Protein AF-A0A151SXL7-F1 (afdb_monomer)

pLDDT: mean 84.35, std 7.27, range [42.72, 93.06]

Mean predicted aligned error: 4.88 Å

Structure (mmCIF, N/CA/C/O backbone):
data_AF-A0A151SXL7-F1
#
_entry.id   AF-A0A151SXL7-F1
#
loop_
_atom_site.group_PDB
_atom_site.id
_atom_site.type_symbol
_atom_site.label_atom_id
_atom_site.label_alt_id
_atom_site.label_comp_id
_atom_site.label_asym_id
_atom_site.label_entity_id
_atom_site.label_seq_id
_atom_site.pdbx_PDB_ins_code
_atom_site.Cartn_x
_atom_site.Cartn_y
_atom_site.Cartn_z
_atom_site.occupancy
_atom_site.B_iso_or_equiv
_atom_site.auth_seq_id
_atom_site.auth_comp_id
_atom_site.auth_asym_id
_atom_site.auth_atom_id
_atom_site.pdbx_PDB_model_num
ATOM 1 N N . GLY A 1 1 ? -0.019 2.569 -16.583 1.00 71.31 1 GLY A N 1
ATOM 2 C CA . GLY A 1 1 ? -1.089 2.940 -15.635 1.00 71.31 1 GLY A CA 1
ATOM 3 C C . GLY A 1 1 ? -1.145 1.903 -14.542 1.00 71.31 1 GLY A C 1
ATOM 4 O O . GLY A 1 1 ? -0.704 0.785 -14.778 1.00 71.31 1 GLY A O 1
ATOM 5 N N . CYS A 1 2 ? -1.637 2.267 -13.368 1.00 80.88 2 CYS A N 1
ATOM 6 C CA . CYS A 1 2 ? -1.742 1.367 -12.226 1.00 80.88 2 CYS A CA 1
ATOM 7 C C . CYS A 1 2 ? -3.079 1.562 -11.510 1.00 80.88 2 CYS A C 1
ATOM 9 O O . CYS A 1 2 ? -3.747 2.579 -11.699 1.00 80.88 2 CYS A O 1
ATOM 11 N N . GLY A 1 3 ? -3.488 0.580 -10.715 1.00 83.62 3 GLY A N 1
ATOM 12 C CA . GLY A 1 3 ? -4.745 0.655 -9.990 1.00 83.62 3 GLY A CA 1
ATOM 13 C C . GLY A 1 3 ? -4.837 -0.360 -8.865 1.00 83.62 3 GLY A C 1
ATOM 14 O O . GLY A 1 3 ? -4.004 -1.257 -8.751 1.00 83.62 3 GLY A O 1
ATOM 15 N N . GLY A 1 4 ? -5.856 -0.187 -8.034 1.00 85.44 4 GLY A N 1
ATOM 16 C CA . GLY A 1 4 ? -6.087 -0.997 -6.850 1.00 85.44 4 GLY A CA 1
ATOM 17 C C . GLY A 1 4 ? -7.520 -0.878 -6.352 1.00 85.44 4 GLY A C 1
ATOM 18 O O . GLY A 1 4 ? -8.310 -0.061 -6.831 1.00 85.44 4 GLY A O 1
ATOM 19 N N . VAL A 1 5 ? -7.860 -1.718 -5.382 1.00 89.38 5 VAL A N 1
ATOM 20 C CA . VAL A 1 5 ? -9.187 -1.760 -4.769 1.00 89.38 5 VAL A CA 1
ATOM 21 C C . VAL A 1 5 ? -9.011 -1.619 -3.267 1.00 89.38 5 VAL A C 1
ATOM 23 O O . VAL A 1 5 ? -8.345 -2.442 -2.648 1.00 89.38 5 VAL A O 1
ATOM 26 N N . LEU A 1 6 ? -9.632 -0.595 -2.686 1.00 87.44 6 LEU A N 1
ATOM 27 C CA . LEU A 1 6 ? -9.744 -0.449 -1.242 1.00 87.44 6 LEU A CA 1
ATOM 28 C C . LEU A 1 6 ? -10.982 -1.205 -0.764 1.00 87.44 6 LEU A C 1
ATOM 30 O O . LEU A 1 6 ? -12.089 -0.998 -1.282 1.00 87.44 6 LEU A O 1
ATOM 34 N N . ARG A 1 7 ? -10.784 -2.068 0.228 1.00 91.19 7 ARG A N 1
ATOM 35 C CA . ARG A 1 7 ? -11.844 -2.808 0.909 1.00 91.19 7 ARG A CA 1
ATOM 36 C C . ARG A 1 7 ? -11.807 -2.521 2.406 1.00 91.19 7 ARG A C 1
ATOM 38 O O . ARG A 1 7 ? -10.741 -2.219 2.936 1.00 91.19 7 ARG A O 1
ATOM 45 N N . ASP A 1 8 ? -12.965 -2.595 3.053 1.00 88.25 8 ASP A N 1
ATOM 46 C CA . ASP A 1 8 ? -13.066 -2.546 4.516 1.00 88.25 8 ASP A CA 1
ATOM 47 C C . ASP A 1 8 ? -12.677 -3.895 5.152 1.00 88.25 8 ASP A C 1
ATOM 49 O O . ASP A 1 8 ? -12.391 -4.870 4.450 1.00 88.25 8 ASP A O 1
ATOM 53 N N . GLU A 1 9 ? -12.694 -3.986 6.487 1.00 87.12 9 GLU A N 1
ATOM 54 C CA . GLU A 1 9 ? -12.357 -5.227 7.194 1.00 87.12 9 GLU A CA 1
ATOM 55 C C . GLU A 1 9 ? -13.311 -6.404 6.910 1.00 87.12 9 GLU A C 1
ATOM 57 O O . GLU A 1 9 ? -12.984 -7.550 7.218 1.00 87.12 9 GLU A O 1
ATOM 62 N N . LYS A 1 10 ? -14.483 -6.150 6.315 1.00 91.44 10 LYS A N 1
ATOM 63 C CA . LYS A 1 10 ? -15.453 -7.177 5.900 1.00 91.44 10 LYS A CA 1
ATOM 64 C C . LYS A 1 10 ? -15.249 -7.610 4.447 1.00 91.44 10 LYS A C 1
ATOM 66 O O . LYS A 1 10 ? -15.988 -8.461 3.955 1.00 91.44 10 LYS A O 1
ATOM 71 N N . GLY A 1 11 ? -14.266 -7.034 3.754 1.00 89.06 11 GLY A N 1
ATOM 72 C CA . GLY A 1 11 ? -14.021 -7.261 2.335 1.00 89.06 11 GLY A CA 1
ATOM 73 C C . GLY A 1 11 ? -14.974 -6.490 1.417 1.00 89.06 11 GLY A C 1
ATOM 74 O O . GLY A 1 11 ? -14.960 -6.713 0.203 1.00 89.06 11 GLY A O 1
ATOM 75 N N . THR A 1 12 ? -15.790 -5.577 1.953 1.00 93.06 12 THR A N 1
ATOM 76 C CA . THR A 1 12 ? -16.699 -4.744 1.160 1.00 93.06 12 THR A CA 1
ATOM 77 C C . THR A 1 12 ? -15.885 -3.760 0.342 1.00 93.06 12 THR A C 1
ATOM 79 O O . THR A 1 12 ? -14.970 -3.119 0.855 1.00 93.06 12 THR A O 1
ATOM 82 N N . TRP A 1 13 ? -16.219 -3.601 -0.938 1.00 91.25 13 TRP A N 1
ATOM 83 C CA . TRP A 1 13 ? -15.590 -2.579 -1.764 1.00 91.25 13 TRP A CA 1
ATOM 84 C C . TRP A 1 13 ? -15.936 -1.176 -1.256 1.00 91.25 13 TRP A C 1
ATOM 86 O O . TRP A 1 13 ? -17.107 -0.811 -1.188 1.00 91.25 13 TRP A O 1
ATOM 96 N N . VAL A 1 14 ? -14.906 -0.392 -0.937 1.00 87.88 14 VAL A N 1
ATOM 97 C CA . VAL A 1 14 ? -15.044 1.002 -0.499 1.00 87.88 14 VAL A CA 1
ATOM 98 C C . VAL A 1 14 ? -14.778 1.944 -1.667 1.00 87.88 14 VAL A C 1
ATOM 100 O O . VAL A 1 14 ? -15.555 2.862 -1.929 1.00 87.88 14 VAL A O 1
ATOM 103 N N . ARG A 1 15 ? -13.662 1.736 -2.378 1.00 85.94 15 ARG A N 1
ATOM 104 C CA . ARG A 1 15 ? -13.230 2.616 -3.471 1.00 85.94 15 ARG A CA 1
ATOM 105 C C . ARG A 1 15 ? -12.278 1.913 -4.434 1.00 85.94 15 ARG A C 1
ATOM 107 O O . ARG A 1 15 ? -11.489 1.059 -4.044 1.00 85.94 15 ARG A O 1
ATOM 114 N N . GLY A 1 16 ? -12.372 2.256 -5.717 1.00 87.62 16 GLY A N 1
ATOM 115 C CA . GLY A 1 16 ? -11.395 1.881 -6.739 1.00 87.62 16 GLY A CA 1
ATOM 116 C C . GLY A 1 16 ? -10.373 2.993 -6.948 1.00 87.62 16 GLY A C 1
ATOM 117 O O . GLY A 1 16 ? -10.708 4.174 -6.871 1.00 87.62 16 GLY A O 1
ATOM 118 N N . LEU A 1 17 ? -9.135 2.608 -7.216 1.00 84.25 17 LEU A N 1
ATOM 119 C CA . LEU A 1 17 ? -8.013 3.505 -7.435 1.00 84.25 17 LEU A CA 1
ATOM 120 C C . LEU A 1 17 ? -7.443 3.238 -8.823 1.00 84.25 17 LEU A C 1
ATOM 122 O O . LEU A 1 17 ? -7.229 2.084 -9.191 1.00 84.25 17 LEU A O 1
ATOM 126 N N . CYS A 1 18 ? -7.226 4.291 -9.604 1.00 85.75 18 CYS A N 1
ATOM 127 C CA . CYS A 1 18 ? -6.637 4.195 -10.932 1.00 85.75 18 CYS A CA 1
ATOM 128 C C . CYS A 1 18 ? -5.843 5.465 -11.220 1.00 85.75 18 CYS A C 1
ATOM 130 O O . CYS A 1 18 ? -6.376 6.568 -11.096 1.00 85.75 18 CYS A O 1
ATOM 132 N N . TRP A 1 19 ? -4.592 5.301 -11.637 1.00 80.12 19 TRP A N 1
ATOM 133 C CA . TRP A 1 19 ? -3.725 6.402 -12.026 1.00 80.12 19 TRP A CA 1
ATOM 134 C C . TRP A 1 19 ? -3.075 6.147 -13.374 1.00 80.12 19 TRP A C 1
ATOM 136 O O . TRP A 1 19 ? -2.575 5.058 -13.694 1.00 80.12 19 TRP A O 1
ATOM 146 N N . LYS A 1 20 ? -3.052 7.210 -14.176 1.00 84.19 20 LYS A N 1
ATOM 147 C CA . LYS A 1 20 ? -2.213 7.259 -15.359 1.00 84.19 20 LYS A CA 1
ATOM 148 C C . LYS A 1 20 ? -0.783 7.483 -14.884 1.00 84.19 20 LYS A C 1
ATOM 150 O O . LYS A 1 20 ? -0.500 8.453 -14.195 1.00 84.19 20 LYS A O 1
ATOM 155 N N . LEU A 1 21 ? 0.084 6.549 -15.244 1.00 84.25 21 LEU A N 1
ATOM 156 C CA . LEU A 1 21 ? 1.511 6.663 -15.001 1.00 84.25 21 LEU A CA 1
ATOM 157 C C . LEU A 1 21 ? 2.164 7.166 -16.278 1.00 84.25 21 LEU A C 1
ATOM 159 O O . LEU A 1 21 ? 1.816 6.691 -17.366 1.00 84.25 21 LEU A O 1
ATOM 163 N N . GLU A 1 22 ? 3.113 8.077 -16.118 1.00 88.44 22 GLU A N 1
ATOM 164 C CA . GLU A 1 22 ? 4.112 8.365 -17.141 1.00 88.44 22 GLU A CA 1
ATOM 165 C C . GLU A 1 22 ? 4.992 7.122 -17.383 1.00 88.44 22 GLU A C 1
ATOM 167 O O . GLU A 1 22 ? 4.934 6.165 -16.595 1.00 88.44 22 GLU A O 1
ATOM 172 N N . PRO A 1 23 ? 5.776 7.074 -18.476 1.00 90.38 23 PRO A N 1
ATOM 173 C CA . PRO A 1 23 ? 6.696 5.970 -18.720 1.00 90.38 23 PRO A CA 1
ATOM 174 C C . PRO A 1 23 ? 7.604 5.736 -17.506 1.00 90.38 23 PRO A C 1
ATOM 176 O O . PRO A 1 23 ? 8.409 6.587 -17.143 1.00 90.38 23 PRO A O 1
ATOM 179 N N . CYS A 1 24 ? 7.447 4.579 -16.873 1.00 88.19 24 CYS A N 1
ATOM 180 C CA . CYS A 1 24 ? 8.205 4.161 -15.701 1.00 88.19 24 CYS A CA 1
ATOM 181 C C . CYS A 1 24 ? 8.371 2.639 -15.712 1.00 88.19 24 CYS A C 1
ATOM 183 O O . CYS A 1 24 ? 7.707 1.919 -16.467 1.00 88.19 24 CYS A O 1
ATOM 185 N N . SER A 1 25 ? 9.278 2.144 -14.879 1.00 88.75 25 SER A N 1
ATOM 186 C CA . SER A 1 25 ? 9.458 0.717 -14.648 1.00 88.75 25 SER A CA 1
ATOM 187 C C . SER A 1 25 ? 8.255 0.101 -13.925 1.00 88.75 25 SER A C 1
ATOM 189 O O . SER A 1 25 ? 7.475 0.773 -13.248 1.00 88.75 25 SER A O 1
ATOM 1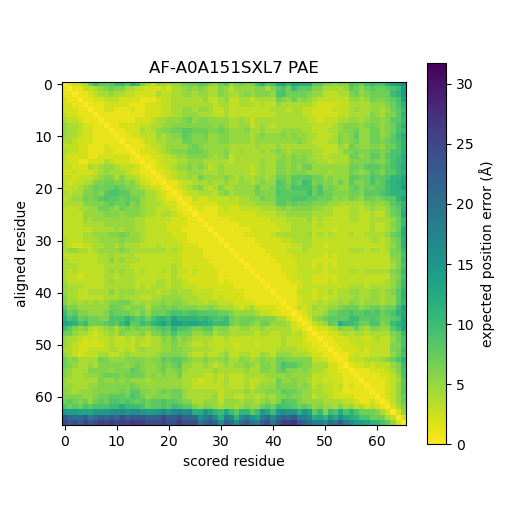91 N N . ILE A 1 26 ? 8.126 -1.225 -14.021 1.00 85.19 26 ILE A N 1
ATOM 192 C CA . ILE A 1 26 ? 7.084 -1.978 -13.306 1.00 85.19 26 ILE A CA 1
ATOM 193 C C . ILE A 1 26 ? 7.201 -1.760 -11.789 1.00 85.19 26 ILE A C 1
ATOM 195 O O . ILE A 1 26 ? 6.185 -1.645 -11.107 1.00 85.19 26 ILE A O 1
ATOM 199 N N . MET A 1 27 ? 8.425 -1.680 -11.262 1.00 85.62 27 MET A N 1
ATOM 200 C CA . MET A 1 27 ? 8.653 -1.481 -9.831 1.00 85.62 27 MET A CA 1
ATOM 201 C C . MET A 1 27 ? 8.188 -0.096 -9.375 1.00 85.62 27 MET A C 1
ATOM 203 O O . MET A 1 27 ? 7.440 -0.001 -8.406 1.00 85.62 27 MET A O 1
ATOM 207 N N . GLU A 1 28 ? 8.554 0.962 -10.104 1.00 87.19 28 GLU A N 1
ATOM 208 C CA . GLU A 1 28 ? 8.094 2.330 -9.822 1.00 87.19 28 GLU A CA 1
ATOM 209 C C . GLU A 1 28 ? 6.568 2.422 -9.874 1.00 87.19 28 GLU A C 1
ATOM 211 O O . GLU A 1 28 ? 5.946 2.95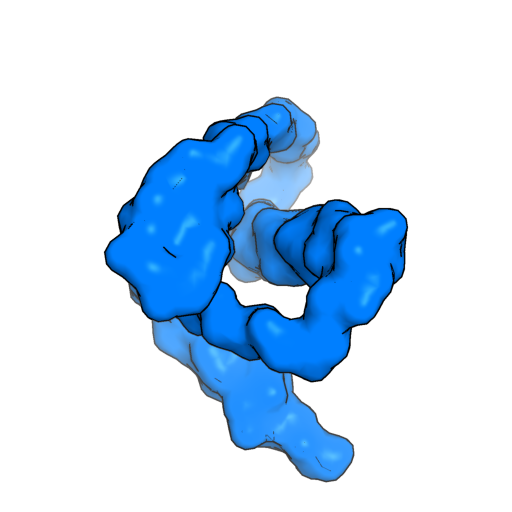5 -8.957 1.00 87.19 28 GLU A O 1
ATOM 216 N N . ALA A 1 29 ? 5.95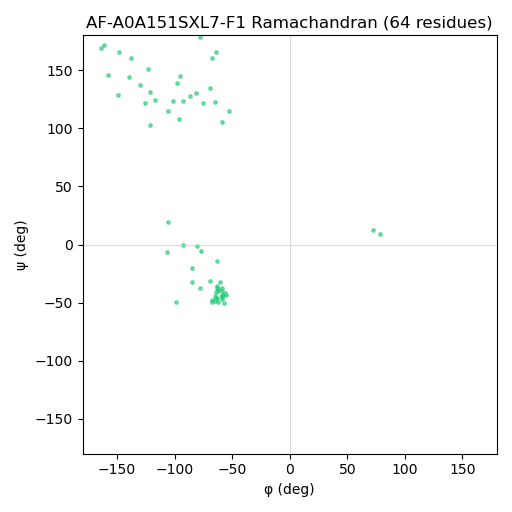1 1.828 -10.900 1.00 86.69 29 ALA A N 1
ATOM 217 C CA . ALA A 1 29 ? 4.502 1.779 -11.035 1.00 86.69 29 ALA A CA 1
ATOM 218 C C . ALA A 1 29 ? 3.818 1.164 -9.805 1.00 86.69 29 ALA A C 1
ATOM 220 O O . ALA A 1 29 ? 2.801 1.678 -9.334 1.00 86.69 29 ALA A O 1
ATOM 221 N N . LYS A 1 30 ? 4.370 0.066 -9.276 1.00 86.31 30 LYS A N 1
ATOM 222 C CA . LYS A 1 30 ? 3.801 -0.634 -8.121 1.00 86.31 30 LYS A CA 1
ATOM 223 C C . LYS A 1 30 ? 4.108 0.059 -6.794 1.00 86.31 30 LYS A C 1
ATOM 225 O O . LYS A 1 30 ? 3.224 0.124 -5.945 1.00 86.31 30 LYS A O 1
ATOM 230 N N . MET A 1 31 ? 5.298 0.635 -6.625 1.00 86.75 31 MET A N 1
ATOM 231 C CA . MET A 1 31 ? 5.610 1.467 -5.456 1.00 86.75 31 MET A CA 1
ATOM 232 C C . MET A 1 31 ? 4.710 2.703 -5.389 1.00 86.75 31 MET A C 1
ATOM 234 O O . MET A 1 31 ? 4.238 3.041 -4.307 1.00 86.75 31 MET A O 1
ATOM 238 N N . HIS A 1 32 ? 4.388 3.317 -6.532 1.00 86.69 32 HIS A N 1
ATOM 239 C CA . HIS A 1 32 ? 3.407 4.400 -6.591 1.00 86.69 32 HIS A CA 1
ATOM 240 C C . HIS A 1 32 ? 2.028 3.965 -6.086 1.00 86.69 32 HIS A C 1
ATOM 242 O O . HIS A 1 32 ? 1.426 4.686 -5.297 1.00 86.69 32 HIS A O 1
ATOM 248 N N . VAL A 1 33 ? 1.543 2.775 -6.468 1.00 85.56 33 VAL A N 1
ATOM 249 C CA . VAL A 1 33 ? 0.269 2.249 -5.937 1.00 85.56 33 VAL A CA 1
ATOM 250 C C . VAL A 1 33 ? 0.317 2.116 -4.420 1.00 85.56 33 VAL A C 1
ATOM 252 O O . VAL A 1 33 ? -0.646 2.489 -3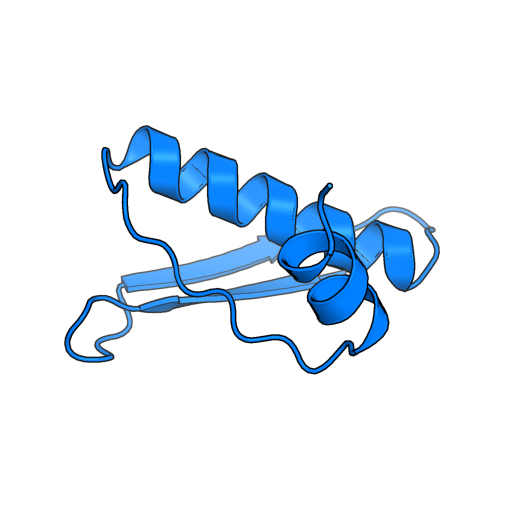.751 1.00 85.56 33 VAL A O 1
ATOM 255 N N . VAL A 1 34 ? 1.416 1.592 -3.871 1.00 86.94 34 VAL A N 1
ATOM 256 C CA . VAL A 1 34 ? 1.565 1.422 -2.421 1.00 86.94 34 VAL A CA 1
ATOM 257 C C . VAL A 1 34 ? 1.585 2.770 -1.709 1.00 86.94 34 VAL A C 1
ATOM 259 O O . VAL A 1 34 ? 0.824 2.954 -0.763 1.00 86.94 34 VAL A O 1
ATOM 262 N N . LEU A 1 35 ? 2.395 3.720 -2.186 1.00 88.38 35 LEU A N 1
ATOM 263 C CA . LEU A 1 35 ? 2.482 5.060 -1.608 1.00 88.38 35 LEU A CA 1
ATOM 264 C C . LEU A 1 35 ? 1.113 5.740 -1.587 1.00 88.38 35 LEU A C 1
ATOM 266 O O . LEU A 1 35 ? 0.661 6.174 -0.532 1.00 88.38 35 LEU A O 1
ATOM 270 N N . THR A 1 36 ? 0.407 5.757 -2.716 1.00 86.25 36 THR A N 1
ATOM 271 C CA . THR A 1 36 ? -0.897 6.421 -2.771 1.00 86.25 36 THR A CA 1
ATOM 272 C C . THR A 1 36 ? -1.959 5.684 -1.954 1.00 86.25 36 THR A C 1
ATOM 274 O O . THR A 1 36 ? -2.839 6.311 -1.371 1.00 86.25 36 THR A O 1
ATOM 277 N N . SER A 1 37 ? -1.871 4.355 -1.841 1.00 84.56 37 SER A N 1
ATOM 278 C CA . SER A 1 37 ? -2.744 3.598 -0.934 1.00 84.56 37 SER A CA 1
ATOM 279 C C . SER A 1 37 ? -2.500 3.985 0.528 1.00 84.56 37 SER A C 1
ATOM 28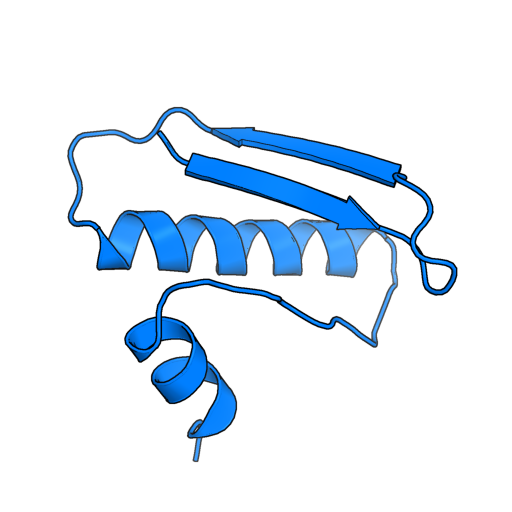1 O O . SER A 1 37 ? -3.462 4.149 1.274 1.00 84.56 37 SER A O 1
ATOM 283 N N . LEU A 1 38 ? -1.239 4.181 0.929 1.00 87.38 38 LEU A N 1
ATOM 284 C CA . LEU A 1 38 ? -0.875 4.634 2.274 1.00 87.38 38 LEU A CA 1
ATOM 285 C C . LEU A 1 38 ?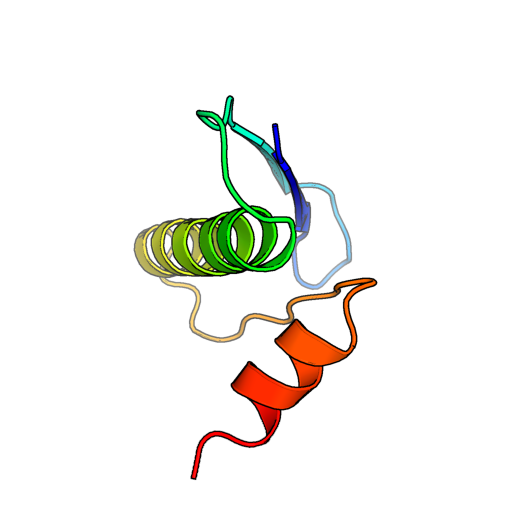 -1.378 6.053 2.557 1.00 87.38 38 LEU A C 1
ATOM 287 O O . LEU A 1 38 ? -1.952 6.278 3.619 1.00 87.38 38 LEU A O 1
ATOM 291 N N . GLU A 1 39 ? -1.216 6.986 1.617 1.00 88.38 39 GLU A N 1
ATOM 292 C CA . GLU A 1 39 ? -1.708 8.367 1.743 1.00 88.38 39 GLU A CA 1
ATOM 293 C C . GLU A 1 39 ? -3.226 8.409 1.943 1.00 88.38 39 GLU A C 1
ATOM 295 O O . GLU A 1 39 ? -3.718 9.051 2.868 1.00 88.38 39 GLU A O 1
ATOM 300 N N . ILE A 1 40 ? -3.973 7.652 1.135 1.00 84.94 40 ILE A N 1
ATOM 301 C CA . ILE A 1 40 ? -5.433 7.580 1.246 1.00 84.94 40 ILE A CA 1
ATOM 302 C C . ILE A 1 40 ? -5.836 7.004 2.599 1.00 84.94 40 ILE A C 1
ATOM 304 O O . ILE A 1 40 ? -6.668 7.564 3.298 1.00 84.94 40 ILE A O 1
ATOM 308 N N . VAL A 1 41 ? -5.245 5.885 2.999 1.00 85.38 41 VAL A N 1
ATOM 309 C CA . VAL A 1 41 ? -5.580 5.228 4.268 1.00 85.38 41 VAL A CA 1
ATOM 310 C C . VAL A 1 41 ? -5.247 6.134 5.459 1.00 85.38 41 VAL A C 1
ATOM 312 O O . VAL A 1 41 ? -6.011 6.183 6.427 1.00 85.38 41 VAL A O 1
ATOM 315 N N . TRP A 1 42 ? -4.157 6.902 5.361 1.00 87.25 42 TRP A N 1
ATOM 316 C CA . TRP A 1 42 ? -3.775 7.907 6.347 1.00 87.25 42 TRP A CA 1
ATOM 317 C C . TRP A 1 42 ? -4.811 9.030 6.464 1.00 87.25 42 TRP A C 1
ATOM 319 O O . TRP A 1 42 ? -5.221 9.363 7.576 1.00 87.25 42 TRP A O 1
ATOM 329 N N . GLU A 1 43 ? -5.296 9.570 5.341 1.00 86.88 43 GLU A N 1
ATOM 330 C CA . GLU A 1 43 ? -6.376 10.570 5.325 1.00 86.88 43 GLU A CA 1
ATOM 331 C C . GLU A 1 43 ? -7.685 10.040 5.931 1.00 86.88 43 GLU A C 1
ATOM 333 O O . GLU A 1 43 ? -8.423 10.789 6.570 1.00 86.88 43 GLU A O 1
ATOM 338 N N . TYR A 1 44 ? -7.960 8.741 5.790 1.00 81.56 44 TYR A N 1
ATOM 339 C CA . TYR A 1 44 ? -9.123 8.084 6.398 1.00 81.56 44 TYR A CA 1
ATOM 340 C C . TYR A 1 44 ? -8.952 7.810 7.903 1.00 81.56 44 TYR A C 1
ATOM 342 O O . TYR A 1 44 ? -9.889 7.354 8.560 1.00 81.56 44 TYR A O 1
ATOM 350 N N . GLY A 1 45 ? -7.773 8.078 8.476 1.00 85.62 45 GLY A N 1
ATOM 351 C CA . GLY A 1 45 ? -7.475 7.815 9.886 1.00 85.62 45 GLY A CA 1
ATOM 352 C C . GLY A 1 45 ? -7.315 6.327 10.213 1.00 85.62 45 GLY A C 1
ATOM 353 O O . GLY A 1 45 ? -7.294 5.941 11.386 1.00 85.62 45 GLY A O 1
ATOM 354 N N . THR A 1 46 ? -7.198 5.476 9.195 1.00 80.81 46 THR A N 1
ATOM 355 C CA . THR A 1 46 ? -7.009 4.037 9.357 1.00 80.81 46 THR A CA 1
ATOM 356 C C . THR A 1 46 ? -5.537 3.741 9.641 1.00 80.81 46 THR A C 1
ATOM 358 O O . THR A 1 46 ? -4.643 4.199 8.938 1.00 80.81 46 THR A O 1
ATOM 361 N N . LYS A 1 47 ? -5.267 2.955 10.689 1.00 79.31 47 LYS A N 1
ATOM 362 C CA . LYS A 1 47 ? -3.896 2.600 11.109 1.00 79.31 47 LYS A CA 1
ATOM 363 C C . LYS A 1 47 ? -3.496 1.161 10.795 1.00 79.31 47 LYS A C 1
ATOM 365 O O . LYS A 1 47 ? -2.352 0.791 11.028 1.00 79.31 47 LYS A O 1
ATOM 370 N N . ASN A 1 48 ? -4.432 0.349 10.312 1.00 83.25 48 ASN A N 1
ATOM 371 C CA . ASN A 1 48 ? -4.201 -1.056 10.011 1.00 83.25 48 ASN A CA 1
ATOM 372 C C . ASN A 1 48 ? -4.512 -1.307 8.535 1.00 83.25 48 ASN A C 1
ATOM 374 O O . ASN A 1 48 ? -5.678 -1.332 8.145 1.00 83.25 48 ASN A O 1
ATOM 378 N N . LEU A 1 49 ? -3.460 -1.419 7.724 1.00 84.25 49 LEU A N 1
ATOM 379 C CA . LEU A 1 49 ? -3.554 -1.602 6.282 1.00 84.25 49 LEU A CA 1
ATOM 380 C C . LEU A 1 49 ? -2.941 -2.939 5.885 1.00 84.25 49 LEU A C 1
ATOM 382 O O . LEU A 1 49 ? -1.766 -3.189 6.144 1.00 84.25 49 LEU A O 1
ATOM 386 N N . CYS A 1 50 ? -3.725 -3.759 5.193 1.00 87.19 50 CY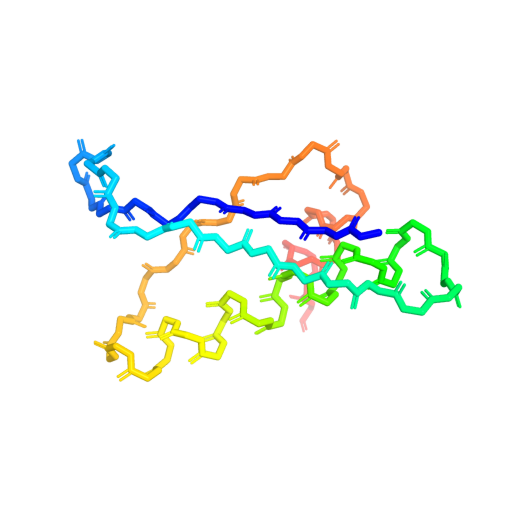S A N 1
ATOM 387 C CA . CYS A 1 50 ? -3.225 -4.922 4.478 1.00 87.19 50 CYS A CA 1
ATOM 388 C C . CYS A 1 50 ? -3.139 -4.579 2.989 1.00 87.19 50 CYS A C 1
ATOM 390 O O . CYS A 1 50 ? -4.134 -4.173 2.388 1.00 87.19 50 CYS A O 1
ATOM 392 N N . ILE A 1 51 ? -1.950 -4.722 2.403 1.00 86.56 51 ILE A N 1
ATOM 393 C CA . ILE A 1 51 ? -1.740 -4.544 0.966 1.00 86.56 51 ILE A CA 1
ATOM 394 C C . ILE A 1 51 ? -1.546 -5.919 0.340 1.00 86.56 51 ILE A C 1
ATOM 396 O O . ILE A 1 51 ? -0.547 -6.592 0.588 1.00 86.56 51 ILE A O 1
ATOM 400 N N . GLU A 1 52 ? -2.484 -6.311 -0.514 1.00 87.69 52 GLU A N 1
ATOM 401 C CA . GLU A 1 52 ? -2.362 -7.499 -1.354 1.00 87.69 52 GLU A CA 1
ATOM 402 C C . GLU A 1 52 ? -1.762 -7.099 -2.706 1.00 87.69 52 GLU A C 1
ATOM 404 O O . GLU A 1 52 ? -2.279 -6.226 -3.404 1.00 87.69 52 GLU A O 1
ATOM 409 N N . THR A 1 53 ? -0.650 -7.726 -3.086 1.00 85.56 53 THR A N 1
ATOM 410 C CA . THR A 1 53 ? 0.027 -7.466 -4.361 1.00 85.56 53 THR A CA 1
ATOM 411 C C . THR A 1 53 ? 0.513 -8.769 -4.982 1.00 85.56 53 THR A C 1
ATOM 413 O O . THR A 1 53 ? 0.952 -9.678 -4.284 1.00 85.56 53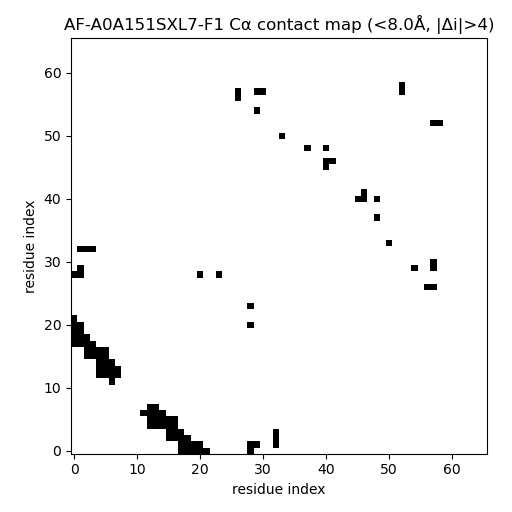 THR A O 1
ATOM 416 N N . ASP A 1 54 ? 0.460 -8.849 -6.311 1.00 84.31 54 ASP A N 1
ATOM 417 C CA . ASP A 1 54 ? 1.041 -9.943 -7.096 1.00 84.31 54 ASP A CA 1
ATOM 418 C C . ASP A 1 54 ? 2.562 -9.782 -7.301 1.00 84.31 54 ASP A C 1
ATOM 420 O O . ASP A 1 54 ? 3.207 -10.620 -7.932 1.00 84.31 54 ASP A O 1
ATOM 424 N N . CYS A 1 55 ? 3.152 -8.693 -6.793 1.00 83.81 55 CYS A N 1
ATOM 425 C CA . CYS A 1 55 ? 4.572 -8.407 -6.926 1.00 83.81 55 CYS A CA 1
ATOM 426 C C . CYS A 1 55 ? 5.340 -8.857 -5.701 1.00 83.81 55 CYS A C 1
ATOM 428 O O . CYS A 1 55 ? 5.323 -8.202 -4.655 1.00 83.81 55 CYS A O 1
ATOM 430 N N . ARG A 1 56 ? 6.109 -9.924 -5.870 1.00 84.94 56 ARG A N 1
ATOM 431 C CA . ARG A 1 56 ? 6.956 -10.437 -4.803 1.00 84.94 56 ARG A CA 1
ATOM 432 C C . ARG A 1 56 ? 7.964 -9.397 -4.318 1.00 84.94 56 ARG A C 1
ATOM 434 O O . ARG A 1 56 ? 8.197 -9.300 -3.122 1.00 84.94 56 ARG A O 1
ATOM 441 N N . GLU A 1 57 ? 8.548 -8.619 -5.220 1.00 84.75 57 GLU A N 1
ATOM 442 C CA . GLU A 1 57 ? 9.567 -7.616 -4.908 1.00 84.75 57 GLU A CA 1
ATOM 443 C C . GLU A 1 57 ? 9.016 -6.506 -4.009 1.00 84.75 57 GLU A C 1
ATOM 445 O O . GLU A 1 57 ? 9.700 -6.070 -3.087 1.00 84.75 57 GLU A O 1
ATOM 450 N N . VAL A 1 58 ? 7.762 -6.099 -4.226 1.00 83.62 58 VAL A N 1
ATOM 451 C CA . VAL A 1 58 ? 7.069 -5.138 -3.357 1.00 83.62 58 VAL A CA 1
ATOM 452 C C . VAL A 1 58 ? 6.827 -5.764 -1.988 1.00 83.62 58 VAL A C 1
ATOM 454 O O . VAL A 1 58 ? 7.204 -5.175 -0.981 1.00 83.62 58 VAL A O 1
ATOM 457 N N . SER A 1 59 ? 6.282 -6.983 -1.924 1.00 84.50 59 SER A N 1
ATOM 458 C CA . SER A 1 59 ? 6.082 -7.672 -0.641 1.00 84.50 59 SER A CA 1
ATOM 459 C C . SER A 1 59 ? 7.387 -7.818 0.145 1.00 84.50 59 SER A C 1
ATOM 461 O O . SER A 1 59 ? 7.410 -7.598 1.349 1.00 84.50 59 SER A O 1
ATOM 463 N N . VAL A 1 60 ? 8.486 -8.153 -0.534 1.00 84.88 60 VAL A N 1
ATOM 464 C CA . VAL A 1 60 ? 9.826 -8.261 0.060 1.00 84.88 60 VAL A CA 1
ATOM 465 C C . VAL A 1 60 ? 10.309 -6.905 0.572 1.00 84.88 60 VAL A C 1
ATOM 467 O O . VAL A 1 60 ? 10.794 -6.837 1.696 1.00 84.88 60 VAL A O 1
ATOM 470 N N . ALA A 1 61 ? 10.157 -5.831 -0.205 1.00 82.38 61 ALA A N 1
ATOM 471 C CA . ALA A 1 61 ? 10.599 -4.495 0.193 1.00 82.38 61 ALA A CA 1
ATOM 472 C C . ALA A 1 61 ? 9.873 -3.976 1.447 1.00 82.38 61 ALA A C 1
ATOM 474 O O . ALA A 1 61 ? 10.509 -3.379 2.309 1.00 82.38 61 ALA A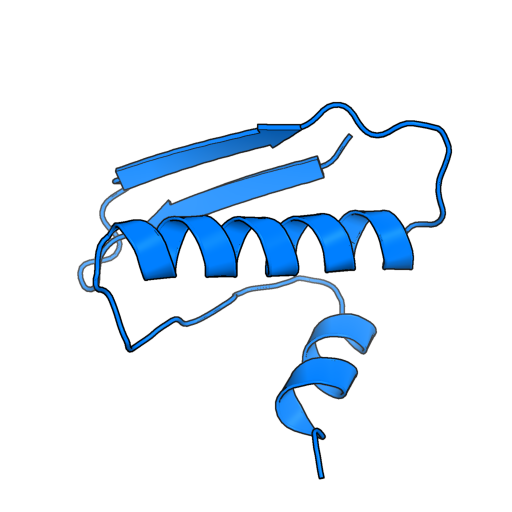 O 1
ATOM 475 N N . PHE A 1 62 ? 8.566 -4.228 1.570 1.00 78.88 62 PHE A N 1
ATOM 476 C CA . PHE A 1 62 ? 7.768 -3.747 2.704 1.00 78.88 62 PHE A CA 1
ATOM 477 C C . PHE A 1 62 ? 7.824 -4.663 3.932 1.00 78.88 62 PHE A C 1
ATOM 479 O O . PHE A 1 62 ? 7.783 -4.167 5.054 1.00 78.88 62 PHE A O 1
ATOM 486 N N . ASN A 1 63 ? 7.957 -5.979 3.751 1.00 80.56 63 ASN A N 1
ATOM 487 C CA . ASN A 1 63 ? 8.015 -6.916 4.880 1.00 80.56 63 ASN A CA 1
ATOM 488 C C . ASN A 1 63 ? 9.423 -7.068 5.470 1.00 80.56 63 ASN A C 1
ATOM 490 O O . ASN A 1 63 ? 9.551 -7.507 6.608 1.00 80.56 63 ASN A O 1
ATOM 494 N N . ASN A 1 64 ? 10.465 -6.707 4.715 1.00 71.00 64 ASN A N 1
ATOM 495 C CA . ASN A 1 64 ? 11.856 -6.768 5.170 1.00 71.00 64 ASN A CA 1
ATOM 496 C C . ASN A 1 64 ? 12.440 -5.386 5.492 1.00 71.00 64 ASN A C 1
ATOM 498 O O . ASN A 1 64 ? 13.662 -5.241 5.516 1.00 71.00 64 ASN A O 1
ATOM 502 N N . GLY A 1 65 ? 11.593 -4.374 5.712 1.00 57.22 65 GLY A N 1
ATOM 503 C CA . GLY A 1 65 ? 12.030 -3.103 6.285 1.00 57.22 65 GLY A CA 1
ATOM 504 C C . GLY A 1 65 ? 12.658 -3.358 7.655 1.00 57.22 65 GLY A C 1
ATOM 505 O O . GLY A 1 65 ? 11.950 -3.694 8.601 1.00 57.22 65 GLY A O 1
ATOM 506 N N . SER A 1 66 ? 13.987 -3.281 7.704 1.00 42.72 66 SER A N 1
ATOM 507 C CA . SER A 1 66 ? 14.845 -3.407 8.888 1.00 42.72 66 SER A CA 1
ATOM 508 C C . SER A 1 66 ? 14.630 -2.282 9.888 1.00 42.72 66 SER A C 1
ATOM 510 O O . SER A 1 66 ? 14.572 -1.124 9.411 1.00 42.72 66 SER A O 1
#

Sequence (66 aa):
GCGGVLRDEKGTWVRGLCWKLEPCSIMEAKMHVVLTSLEIVWEYGTKNLCIETDCREVSVAFNNGS

Radius of gyration: 12.27 Å; Cα contacts (8 Å, |Δi|>4): 53; chains: 1; bounding box: 32×21×30 Å

Organism: Cajanus cajan (NCBI:txid3821)

Foldseek 3Di:
DDWDFDADPVRHTDDIGDDDDDDDDPVVRVVVHVVVVVVVCVVVVHDDDDDDDPDPVVVCVVVVPD

Secondary structure (DSSP, 8-state):
-EEEEEE-TT--EEEEEEEPPPS--HHHHHHHHHHHHHHHHHHTT--------S-HHHHHHHHT--

InterPro domains:
  IPR002156 Ribonuclease H domain [PF13456] (1-64)
  IPR036397 Ribonuclease H superfamily [G3DSA:3.30.420.10] (1-66)
  IPR044730 Ribonuclease H-like domain, plant type [cd06222] (1-66)
  IPR053151 Ribonuclease H-like [PTHR47723] (1-64)

Nearest PDB structures (foldseek):
  4egq-assembly5_D  TM=4.534E-01  e=8.835E+00  Burkholderia pseudomallei 1710b
  6uz7-assembly1_V  TM=3.542E-01  e=9.457E+00  Kluyveromyces lactis

Solvent-accessible surface area (backbone atoms only — not comparable to full-atom values): 4309 Å² total; per-residue (Å²): 99,44,70,52,74,45,54,50,100,83,65,47,82,73,48,79,46,76,46,87,55,72,98,69,55,74,64,57,49,51,50,50,53,52,51,53,51,50,53,52,37,50,76,70,70,54,88,82,83,85,84,89,72,94,47,64,69,58,54,48,59,68,74,61,66,125